Protein AF-A0A9D4FIJ1-F1 (afdb_monomer)

Nearest PDB structures (foldseek):
  3k2y-assembly1_A  TM=7.874E-01  e=9.148E-03  Lactiplantibacillus plantarum
  4xzg-assembly1_A  TM=8.426E-01  e=1.988E-02  Homo sapiens
  5k5f-assembly1_A  TM=7.397E-01  e=1.140E-01  Homo sapiens
  3pnm-assembly2_C  TM=4.634E-01  e=8.682E+00  Escherichia coli K-12

Organism: Dreissena polymorpha (NCBI:txid45954)

Sequence (85 aa):
MHRWGSSELKIGTLFFYCREPQNPVDKNVIAVYSNVEFHRKLSYVKKEDAIKLANVFRFVDGAFYLKAKDRLSKFGRKGPMQCGF

Structure (mmCIF, N/CA/C/O backbone):
data_AF-A0A9D4FIJ1-F1
#
_entry.id   AF-A0A9D4FIJ1-F1
#
loop_
_atom_site.group_PDB
_atom_site.id
_atom_site.type_symbol
_atom_site.label_atom_id
_atom_site.label_alt_id
_atom_site.label_comp_id
_atom_site.label_asym_id
_atom_site.label_entity_id
_atom_site.label_seq_id
_atom_site.pdbx_PDB_ins_code
_atom_site.Cartn_x
_atom_site.Cartn_y
_atom_site.Cartn_z
_atom_site.occupancy
_atom_site.B_iso_or_equiv
_atom_site.auth_seq_id
_atom_site.auth_comp_id
_atom_site.auth_asym_id
_atom_site.auth_atom_id
_atom_site.pdbx_PDB_model_num
ATOM 1 N N . MET A 1 1 ? 2.201 21.100 -14.722 1.00 33.12 1 MET A N 1
ATOM 2 C CA . MET A 1 1 ? 1.306 21.395 -13.579 1.00 33.12 1 MET A CA 1
ATOM 3 C C . MET A 1 1 ? 0.812 20.073 -13.000 1.00 33.12 1 MET A C 1
ATOM 5 O O . MET A 1 1 ? -0.094 19.475 -13.563 1.00 33.12 1 MET A O 1
ATOM 9 N N . HIS A 1 2 ? 1.443 19.558 -11.941 1.00 36.38 2 HIS A N 1
ATOM 10 C CA . HIS A 1 2 ? 0.969 18.336 -11.286 1.00 36.38 2 HIS A CA 1
ATOM 11 C C . HIS A 1 2 ? -0.270 18.680 -10.455 1.00 36.38 2 HIS A C 1
ATOM 13 O O . HIS A 1 2 ? -0.156 19.322 -9.412 1.00 36.38 2 HIS A O 1
ATOM 19 N N . ARG A 1 3 ? -1.456 18.281 -10.932 1.00 35.03 3 ARG A N 1
ATOM 20 C CA . ARG A 1 3 ? -2.668 18.234 -10.110 1.00 35.03 3 ARG A CA 1
ATOM 21 C C . ARG A 1 3 ? -2.454 17.159 -9.046 1.00 35.03 3 ARG A C 1
ATOM 23 O O . ARG A 1 3 ? -2.823 16.006 -9.238 1.00 35.03 3 ARG A O 1
ATOM 30 N N . TRP A 1 4 ? -1.853 17.540 -7.925 1.00 45.69 4 TRP A N 1
ATOM 31 C CA . TRP A 1 4 ? -2.077 16.851 -6.662 1.00 45.69 4 TRP A CA 1
ATOM 32 C C . TRP A 1 4 ? -3.536 17.125 -6.313 1.00 45.69 4 TRP A C 1
ATOM 34 O O . TRP A 1 4 ? -3.851 18.119 -5.669 1.00 45.69 4 TRP A O 1
ATOM 44 N N . GLY A 1 5 ? -4.450 16.336 -6.882 1.00 42.72 5 GLY A N 1
ATOM 45 C CA . GLY A 1 5 ? -5.853 16.420 -6.515 1.00 42.72 5 GLY A CA 1
ATOM 46 C C . GLY A 1 5 ? -5.933 16.267 -5.005 1.00 42.72 5 GLY A C 1
ATOM 47 O O . GLY A 1 5 ? -5.369 15.319 -4.459 1.00 42.72 5 GLY A O 1
ATOM 48 N N . SER A 1 6 ? -6.595 17.211 -4.346 1.00 48.78 6 SER A N 1
ATOM 49 C CA . SER A 1 6 ? -6.887 17.217 -2.915 1.00 48.78 6 SER A CA 1
ATOM 50 C C . SER A 1 6 ? -7.838 16.065 -2.563 1.00 48.78 6 SER A C 1
ATOM 52 O O . SER A 1 6 ? -8.962 16.275 -2.128 1.00 48.78 6 SER A O 1
ATOM 54 N N . SER A 1 7 ? -7.448 14.819 -2.829 1.00 56.88 7 SER A N 1
ATOM 55 C CA . SER A 1 7 ? -8.131 13.651 -2.289 1.00 56.88 7 SER A CA 1
ATOM 56 C C . SER A 1 7 ? -7.607 13.464 -0.878 1.00 56.88 7 SER A C 1
ATOM 58 O O . SER A 1 7 ? -6.649 12.730 -0.640 1.00 56.88 7 SER A O 1
ATOM 60 N N . GLU A 1 8 ? -8.199 14.208 0.050 1.00 68.81 8 GLU A N 1
ATOM 61 C CA . GLU A 1 8 ? -7.964 14.017 1.474 1.00 68.81 8 GLU A CA 1
ATOM 62 C C . GLU A 1 8 ? -8.309 12.568 1.840 1.00 68.81 8 GLU A C 1
ATOM 64 O O . GLU A 1 8 ? -9.438 12.104 1.655 1.00 68.81 8 GLU A O 1
ATOM 69 N N . LEU A 1 9 ? -7.315 11.825 2.331 1.00 74.94 9 LEU A N 1
ATOM 70 C CA . LEU A 1 9 ? -7.528 10.474 2.832 1.00 74.94 9 LEU A CA 1
ATOM 71 C C . LEU A 1 9 ? -8.238 10.572 4.182 1.00 74.94 9 LEU A C 1
ATOM 73 O O . LEU A 1 9 ? -7.710 11.147 5.135 1.00 74.94 9 LEU A O 1
ATOM 77 N N . LYS A 1 10 ? -9.439 10.002 4.273 1.00 79.25 10 LYS A N 1
ATOM 78 C CA . LYS A 1 10 ? -10.215 9.996 5.514 1.00 79.25 10 LYS A CA 1
ATOM 79 C C . LYS A 1 10 ? -9.638 8.985 6.508 1.00 79.25 10 LYS A C 1
ATOM 81 O O . LYS A 1 10 ? -9.438 7.815 6.183 1.00 79.25 10 LYS A O 1
ATOM 86 N N . ILE A 1 11 ? -9.404 9.433 7.741 1.00 82.38 11 ILE A N 1
ATOM 87 C CA . ILE A 1 11 ? -9.017 8.565 8.864 1.00 82.38 11 ILE A CA 1
ATOM 88 C C . ILE A 1 11 ? -10.112 7.516 9.095 1.00 82.38 11 ILE A C 1
ATOM 90 O O . ILE A 1 11 ? -11.298 7.804 8.939 1.00 82.38 11 ILE A O 1
ATOM 94 N N . GLY A 1 12 ? -9.712 6.292 9.440 1.00 79.62 12 GLY A N 1
ATOM 95 C CA . GLY A 1 12 ? -10.635 5.176 9.671 1.00 79.62 12 GLY A CA 1
ATOM 96 C C . GLY A 1 12 ? -11.216 4.555 8.398 1.00 79.62 12 GLY A C 1
ATOM 97 O O . GLY A 1 12 ? -11.926 3.560 8.487 1.00 79.62 12 GLY A O 1
ATOM 98 N N . THR A 1 13 ? -10.897 5.088 7.214 1.00 83.81 13 THR A N 1
ATOM 99 C CA . THR A 1 13 ? -11.238 4.439 5.940 1.00 83.81 13 THR A CA 1
ATOM 100 C C . THR A 1 13 ? -10.246 3.318 5.641 1.00 83.81 13 THR A C 1
ATOM 102 O O . THR A 1 13 ? -9.047 3.456 5.907 1.00 83.81 13 THR A O 1
ATOM 105 N N . LEU A 1 14 ? -10.761 2.210 5.103 1.00 85.25 14 LEU A N 1
ATOM 106 C CA . LEU A 1 14 ? -9.955 1.107 4.600 1.00 85.25 14 LEU A CA 1
ATOM 107 C C . LEU A 1 14 ? -9.372 1.488 3.237 1.00 85.25 14 LEU A C 1
ATOM 109 O O . LEU A 1 14 ? -10.108 1.821 2.308 1.00 85.25 14 LEU A O 1
ATOM 113 N N . PHE A 1 15 ? -8.056 1.417 3.126 1.00 89.00 15 PHE A N 1
ATOM 114 C CA . PHE A 1 15 ? -7.322 1.599 1.884 1.00 89.00 15 PHE A CA 1
ATOM 115 C C . PHE A 1 15 ? -6.570 0.328 1.540 1.00 89.00 15 PHE A C 1
ATOM 117 O O . PHE A 1 15 ? -6.320 -0.517 2.399 1.00 89.00 15 PHE A O 1
ATOM 124 N N . PHE A 1 16 ? -6.182 0.219 0.280 1.00 88.38 16 PHE A N 1
ATOM 125 C CA . PHE A 1 16 ? -5.434 -0.915 -0.230 1.00 88.38 16 PHE A CA 1
ATOM 126 C C . PHE A 1 16 ? -4.075 -0.440 -0.712 1.00 88.38 16 PHE A C 1
ATOM 128 O O . PHE A 1 16 ? -3.924 0.713 -1.113 1.00 88.38 16 PHE A O 1
ATOM 135 N N . TYR A 1 17 ? -3.073 -1.300 -0.659 1.00 88.31 17 TYR A N 1
ATOM 136 C CA . TYR A 1 17 ? -1.781 -1.031 -1.265 1.00 88.31 17 TYR A CA 1
ATOM 137 C C . TYR A 1 17 ? -1.336 -2.212 -2.108 1.00 88.31 17 TYR A C 1
ATOM 139 O O . TYR A 1 17 ? -1.670 -3.354 -1.803 1.00 88.31 17 TYR A O 1
ATOM 147 N N . CYS A 1 18 ? -0.600 -1.900 -3.168 1.00 87.88 18 CYS A N 1
ATOM 148 C CA . CYS A 1 18 ? -0.050 -2.865 -4.109 1.00 87.88 18 CYS A CA 1
ATOM 149 C C . CYS A 1 18 ? 1.313 -2.361 -4.591 1.00 87.88 18 CYS A C 1
ATOM 151 O O . CYS A 1 18 ? 1.530 -1.152 -4.766 1.00 87.88 18 CYS A O 1
ATOM 153 N N . ARG A 1 19 ? 2.258 -3.283 -4.770 1.00 86.50 19 ARG A N 1
ATOM 154 C CA . ARG A 1 19 ? 3.599 -2.969 -5.273 1.00 86.50 19 ARG A CA 1
ATOM 155 C C . ARG A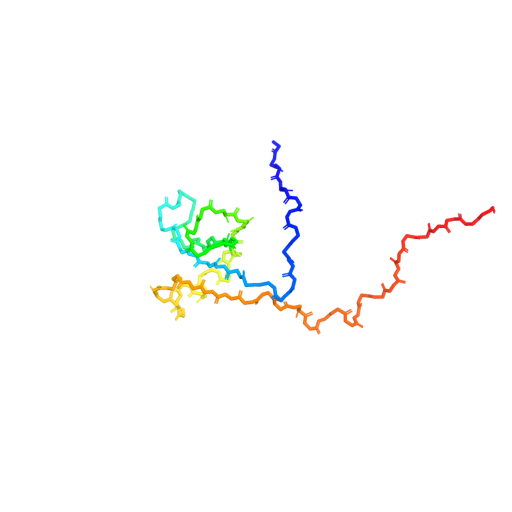 1 19 ? 3.576 -2.870 -6.796 1.00 86.50 19 ARG A C 1
ATOM 157 O O . ARG A 1 19 ? 3.048 -3.748 -7.464 1.00 86.50 19 ARG A O 1
ATOM 164 N N . GLU A 1 20 ? 4.240 -1.861 -7.356 1.00 87.06 20 GLU A N 1
ATOM 165 C CA . GLU A 1 20 ? 4.352 -1.711 -8.815 1.00 87.06 20 GLU A CA 1
ATOM 166 C C . GLU A 1 20 ? 5.808 -1.873 -9.279 1.00 87.06 20 GLU A C 1
ATOM 168 O O . GLU A 1 20 ? 6.496 -0.883 -9.530 1.00 87.06 20 GLU A O 1
ATOM 173 N N . PRO A 1 21 ? 6.317 -3.111 -9.430 1.00 83.94 21 PRO A N 1
ATOM 174 C CA . PRO A 1 21 ? 7.706 -3.344 -9.834 1.00 83.94 21 PRO A CA 1
ATOM 175 C C . PRO A 1 21 ? 8.016 -2.866 -11.261 1.00 83.94 21 PRO A C 1
ATOM 177 O O . PRO A 1 21 ? 9.183 -2.699 -11.609 1.00 83.94 21 PRO A O 1
ATOM 180 N N . GLN A 1 22 ? 6.983 -2.639 -12.077 1.00 85.12 22 GLN A N 1
ATOM 181 C CA . GLN A 1 22 ? 7.100 -2.101 -13.434 1.00 85.12 22 GLN A CA 1
ATOM 182 C C . GLN A 1 22 ? 7.195 -0.568 -13.479 1.00 85.12 22 GLN A C 1
ATOM 184 O O . GLN A 1 22 ? 7.278 0.009 -14.561 1.00 85.12 22 GLN A O 1
ATOM 189 N N . ASN A 1 23 ? 7.171 0.117 -12.331 1.00 83.19 23 ASN A N 1
ATOM 190 C CA . ASN A 1 23 ? 7.294 1.567 -12.314 1.00 83.19 23 ASN A CA 1
ATOM 191 C C . ASN A 1 23 ? 8.672 2.001 -12.866 1.00 83.19 23 ASN A C 1
ATOM 193 O O . ASN A 1 23 ? 9.700 1.496 -12.407 1.00 83.19 23 ASN A O 1
ATOM 197 N N . PRO A 1 24 ? 8.718 2.947 -13.824 1.00 83.81 24 PRO A N 1
ATOM 198 C CA . PRO A 1 24 ? 9.957 3.319 -14.506 1.00 83.81 24 PRO A CA 1
ATOM 199 C C . PRO A 1 24 ? 10.947 4.089 -13.619 1.00 83.81 24 PRO A C 1
ATOM 201 O O . PRO A 1 24 ? 12.121 4.183 -13.967 1.00 83.81 24 PRO A O 1
ATOM 204 N N . VAL A 1 25 ? 10.494 4.652 -12.492 1.00 85.31 25 VAL A N 1
ATOM 205 C CA . VAL A 1 25 ? 11.316 5.491 -11.603 1.00 85.31 25 VAL A CA 1
ATOM 206 C C . VAL A 1 25 ? 11.921 4.681 -10.456 1.00 85.31 25 VAL A C 1
ATOM 208 O O . VAL A 1 25 ? 13.085 4.875 -10.108 1.00 85.31 25 VAL A O 1
ATOM 211 N N . ASP A 1 26 ? 11.146 3.785 -9.842 1.00 82.38 26 ASP A N 1
ATOM 212 C CA . ASP A 1 26 ? 11.600 2.981 -8.705 1.00 82.38 26 ASP A CA 1
ATOM 213 C C . ASP A 1 26 ? 10.841 1.644 -8.639 1.00 82.38 26 ASP A C 1
ATOM 215 O O . ASP A 1 26 ? 9.620 1.606 -8.520 1.00 82.38 26 ASP A O 1
ATOM 219 N N . LYS A 1 27 ? 11.575 0.526 -8.679 1.00 82.62 27 LYS A N 1
ATOM 220 C CA . LYS A 1 27 ? 11.015 -0.843 -8.664 1.00 82.62 27 LYS A CA 1
ATOM 221 C C . LYS A 1 27 ? 10.420 -1.246 -7.305 1.00 82.62 27 LYS A C 1
ATOM 223 O O . LYS A 1 27 ? 9.839 -2.326 -7.163 1.00 82.62 27 LYS A O 1
ATOM 228 N N . ASN A 1 28 ? 10.599 -0.412 -6.284 1.00 81.44 28 ASN A N 1
ATOM 229 C CA . ASN A 1 28 ? 10.112 -0.637 -4.928 1.00 81.44 28 ASN A CA 1
ATOM 230 C C . ASN A 1 28 ? 8.930 0.266 -4.568 1.00 81.44 28 ASN A C 1
ATOM 232 O O . ASN A 1 28 ? 8.561 0.318 -3.395 1.00 81.44 28 ASN A O 1
ATOM 236 N N . VAL A 1 29 ? 8.330 0.981 -5.529 1.00 87.44 29 VAL A N 1
ATOM 237 C CA . VAL A 1 29 ? 7.151 1.796 -5.221 1.00 87.44 29 VAL A CA 1
ATOM 238 C C . VAL A 1 29 ? 5.989 0.932 -4.748 1.00 87.44 29 VAL A C 1
ATOM 240 O O . VAL A 1 29 ? 5.719 -0.156 -5.263 1.00 87.44 29 VAL A O 1
ATOM 243 N N . ILE A 1 30 ? 5.272 1.476 -3.772 1.00 88.06 30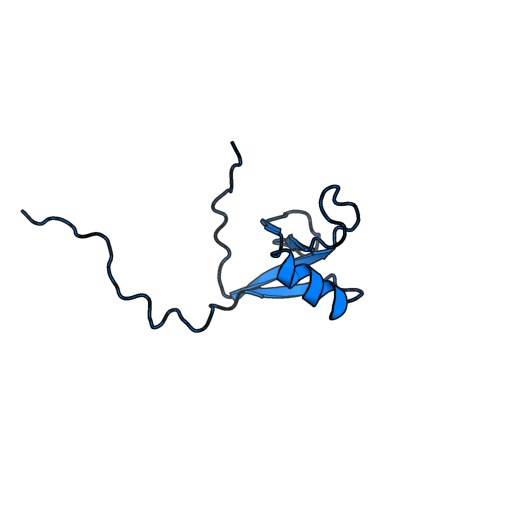 ILE A N 1
ATOM 244 C CA . ILE A 1 30 ? 4.020 0.928 -3.276 1.00 88.06 30 ILE A CA 1
ATOM 245 C C . ILE A 1 30 ? 2.956 1.989 -3.531 1.00 88.06 30 ILE A C 1
ATOM 247 O O . ILE A 1 30 ? 3.049 3.108 -3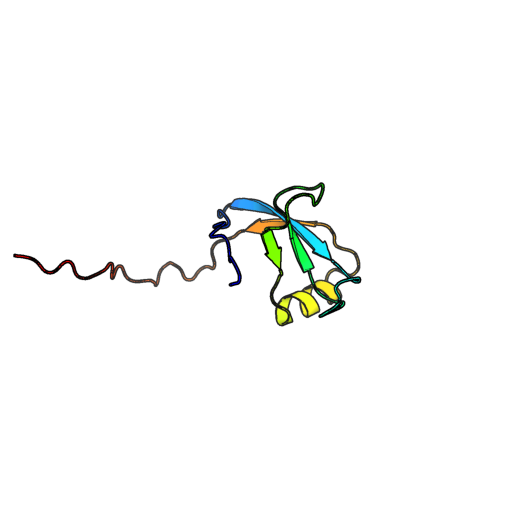.017 1.00 88.06 30 ILE A O 1
ATOM 251 N N . ALA A 1 31 ? 1.981 1.651 -4.365 1.00 89.00 31 ALA A N 1
ATOM 252 C CA . ALA A 1 31 ? 0.841 2.498 -4.670 1.00 89.00 31 ALA A CA 1
ATOM 253 C C . ALA A 1 31 ? -0.294 2.222 -3.678 1.00 89.00 31 ALA A C 1
ATOM 255 O O . ALA A 1 31 ? -0.483 1.091 -3.234 1.00 89.00 31 ALA A O 1
ATOM 256 N N . VAL A 1 32 ? -1.045 3.266 -3.335 1.00 88.25 32 VAL A N 1
ATOM 257 C CA . VAL A 1 32 ? -2.215 3.217 -2.454 1.00 88.25 32 VAL A CA 1
ATOM 258 C C . VAL A 1 32 ? -3.474 3.406 -3.290 1.00 88.25 32 VAL A C 1
ATOM 260 O O . VAL A 1 32 ? -3.536 4.304 -4.132 1.00 88.25 32 VAL A O 1
ATOM 263 N N . TYR A 1 33 ? -4.491 2.598 -3.022 1.00 89.19 33 TYR A N 1
ATOM 264 C CA . TYR A 1 33 ? -5.736 2.498 -3.769 1.00 89.19 33 TYR A CA 1
ATOM 265 C C . TYR A 1 33 ? -6.955 2.637 -2.857 1.00 89.19 33 TYR A C 1
ATOM 267 O O . TYR A 1 33 ? -6.912 2.296 -1.672 1.00 89.19 33 TYR A O 1
ATOM 275 N N . SER A 1 34 ? -8.065 3.127 -3.416 1.00 87.88 34 SER A N 1
ATOM 276 C CA . SER A 1 34 ? -9.335 3.240 -2.683 1.00 87.88 34 SER A CA 1
ATOM 277 C C . SER A 1 34 ? -10.166 1.956 -2.674 1.00 87.88 34 SER A C 1
ATOM 279 O O . SER A 1 34 ? -11.173 1.903 -1.977 1.00 87.88 34 SER A O 1
ATOM 281 N N . ASN A 1 35 ? -9.818 0.963 -3.492 1.00 85.50 35 ASN A N 1
ATOM 282 C CA . ASN A 1 35 ? -10.573 -0.277 -3.652 1.00 85.50 35 ASN A CA 1
ATOM 283 C C . ASN A 1 35 ? -9.645 -1.484 -3.836 1.00 85.50 35 ASN A C 1
ATOM 285 O O . ASN A 1 35 ? -8.497 -1.338 -4.253 1.00 85.50 35 ASN A O 1
ATOM 289 N N . VAL A 1 36 ? -10.181 -2.672 -3.541 1.00 83.62 36 VAL A N 1
ATOM 290 C CA . VAL A 1 36 ? -9.464 -3.955 -3.634 1.00 83.62 36 VAL A CA 1
ATOM 291 C C . VAL A 1 36 ? -9.113 -4.340 -5.072 1.00 83.62 36 VAL A C 1
ATOM 293 O O . VAL A 1 36 ? -8.140 -5.037 -5.303 1.00 83.62 36 VAL A O 1
ATOM 296 N N . GLU A 1 37 ? -9.878 -3.849 -6.047 1.00 85.12 37 GLU A N 1
ATOM 297 C CA . GLU A 1 37 ? -9.639 -4.101 -7.473 1.00 85.12 37 GLU A CA 1
ATOM 298 C C . GLU A 1 37 ? -8.510 -3.230 -8.052 1.00 85.12 37 GLU A C 1
ATOM 300 O O . GLU A 1 37 ? -8.212 -3.310 -9.238 1.00 85.12 37 GLU A O 1
ATOM 305 N N . PHE A 1 38 ? -7.908 -2.351 -7.242 1.00 83.12 38 PHE A N 1
ATOM 306 C CA . PHE A 1 38 ? -6.806 -1.467 -7.639 1.00 83.12 38 PHE A CA 1
ATOM 307 C C . PHE A 1 38 ? -7.111 -0.538 -8.833 1.00 83.12 38 PHE A C 1
ATOM 309 O O . PHE A 1 38 ? -6.211 -0.042 -9.505 1.00 83.12 38 PHE A O 1
ATOM 316 N N . HIS A 1 39 ? -8.385 -0.222 -9.079 1.00 83.94 39 HIS A N 1
ATOM 317 C CA . HIS A 1 39 ? -8.785 0.649 -10.191 1.00 83.94 39 HIS A CA 1
ATOM 318 C C . HIS A 1 39 ? -8.487 2.130 -9.937 1.00 83.94 39 HIS A C 1
ATOM 320 O O . HIS A 1 39 ? -8.219 2.889 -10.871 1.00 83.94 39 HIS A O 1
ATOM 326 N N . ARG A 1 40 ? -8.540 2.573 -8.674 1.00 85.19 40 ARG A N 1
ATOM 327 C CA . ARG A 1 40 ? -8.384 3.991 -8.326 1.00 85.19 40 ARG A CA 1
ATOM 328 C C . ARG A 1 40 ? -7.177 4.221 -7.428 1.00 85.19 40 ARG A C 1
ATOM 330 O O . ARG A 1 40 ? -7.267 4.116 -6.204 1.00 85.19 40 ARG A O 1
ATOM 337 N N . LYS A 1 41 ? -6.059 4.584 -8.060 1.00 88.94 41 LYS A N 1
ATOM 338 C CA . LYS A 1 41 ? -4.816 4.995 -7.395 1.00 88.94 41 LYS A CA 1
ATOM 339 C C . LYS A 1 41 ? -4.985 6.371 -6.752 1.00 88.94 41 LYS A C 1
ATOM 341 O O . LYS A 1 41 ? -5.425 7.318 -7.402 1.00 88.94 41 LYS A O 1
ATOM 346 N N . LEU A 1 42 ? -4.633 6.473 -5.478 1.00 86.81 42 LEU A N 1
ATOM 347 C CA . LEU A 1 42 ? -4.733 7.695 -4.682 1.00 86.81 42 LEU A CA 1
ATOM 348 C C . LEU A 1 42 ? -3.370 8.357 -4.496 1.00 86.81 42 LEU A C 1
ATOM 350 O O . LEU A 1 42 ? -3.242 9.569 -4.652 1.00 86.81 42 LEU A O 1
ATOM 354 N N . SER A 1 43 ? -2.352 7.572 -4.143 1.00 86.88 43 SER A N 1
ATOM 355 C CA . SER A 1 43 ? -1.016 8.085 -3.842 1.00 86.88 43 SER A CA 1
ATOM 356 C C . SER A 1 43 ? 0.043 6.983 -3.904 1.00 86.88 43 SER A C 1
ATOM 358 O O . SER A 1 43 ? -0.260 5.826 -4.194 1.00 86.88 43 SER A O 1
ATOM 360 N N . TYR A 1 44 ? 1.291 7.353 -3.626 1.00 88.25 44 TYR A N 1
ATOM 361 C CA . TYR A 1 44 ? 2.382 6.420 -3.375 1.00 88.25 44 TYR A CA 1
ATOM 362 C C . TYR A 1 44 ? 2.859 6.554 -1.934 1.00 88.25 44 TYR A C 1
ATOM 364 O O . TYR A 1 44 ? 2.862 7.648 -1.359 1.00 88.25 44 TYR A O 1
ATOM 372 N N . VAL A 1 45 ? 3.314 5.442 -1.368 1.00 86.31 45 VAL A N 1
ATOM 373 C CA . VAL A 1 45 ? 4.055 5.446 -0.108 1.00 86.31 45 VAL A CA 1
ATOM 374 C C . VAL A 1 45 ? 5.399 6.145 -0.325 1.00 86.31 45 VAL A C 1
ATOM 376 O O . VAL A 1 45 ? 6.012 6.045 -1.390 1.00 86.31 45 VAL A O 1
ATOM 379 N N . LYS A 1 46 ? 5.876 6.864 0.695 1.00 85.94 46 LYS A N 1
ATOM 380 C CA . LYS A 1 46 ? 7.207 7.476 0.664 1.00 85.94 46 LYS A CA 1
ATOM 381 C C . LYS A 1 46 ? 8.277 6.410 0.455 1.00 85.94 46 LYS A C 1
ATOM 383 O O . LYS A 1 46 ? 8.229 5.357 1.078 1.00 85.94 46 LYS A O 1
ATOM 388 N N . LYS A 1 47 ? 9.284 6.723 -0.359 1.00 83.56 47 LYS A N 1
ATOM 389 C CA . LYS A 1 47 ? 10.350 5.790 -0.750 1.00 83.56 47 LYS A CA 1
ATOM 390 C C . LYS A 1 47 ? 11.032 5.090 0.434 1.00 83.56 47 LYS A C 1
ATOM 392 O O . LYS A 1 47 ? 11.207 3.878 0.411 1.00 83.56 47 LYS A O 1
ATOM 397 N N . GLU A 1 48 ? 11.376 5.840 1.480 1.00 85.06 48 GLU A N 1
ATOM 398 C CA . GLU A 1 48 ? 12.028 5.303 2.686 1.00 85.06 48 GLU A CA 1
ATOM 399 C C . GLU A 1 48 ? 11.176 4.249 3.404 1.00 85.06 48 GLU A C 1
ATOM 401 O O . GLU A 1 48 ? 11.692 3.232 3.867 1.00 85.06 48 GLU A O 1
ATOM 406 N N . ASP A 1 49 ? 9.866 4.482 3.476 1.00 83.00 49 ASP A N 1
ATOM 407 C CA . ASP A 1 49 ? 8.918 3.562 4.100 1.00 83.00 49 ASP A CA 1
ATOM 408 C C . ASP A 1 49 ? 8.583 2.403 3.157 1.00 83.00 49 ASP A C 1
ATOM 410 O O . ASP A 1 49 ? 8.454 1.267 3.605 1.00 83.00 49 ASP A O 1
ATOM 414 N N . ALA A 1 50 ? 8.526 2.656 1.847 1.00 82.56 50 ALA A N 1
ATOM 415 C CA . ALA A 1 50 ? 8.278 1.64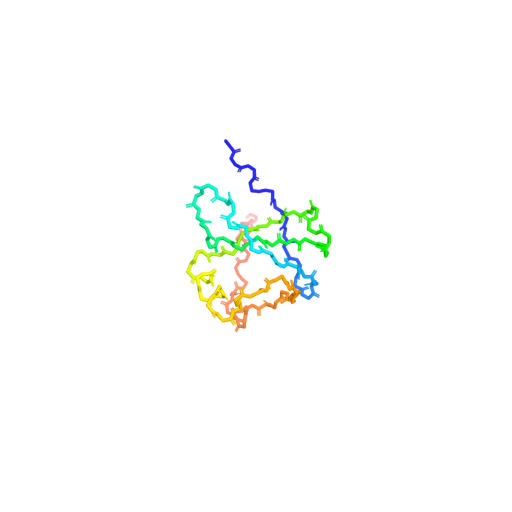2 0.830 1.00 82.56 50 ALA A CA 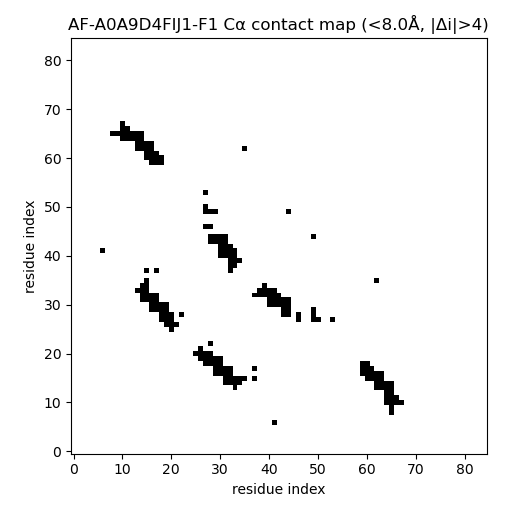1
ATOM 416 C C . ALA A 1 50 ? 9.375 0.567 0.807 1.00 82.56 50 ALA A C 1
ATOM 418 O O . ALA A 1 50 ? 9.060 -0.613 0.715 1.00 82.56 50 ALA A O 1
ATOM 419 N N . ILE A 1 51 ? 10.649 0.939 0.982 1.00 81.44 51 ILE A N 1
ATOM 420 C CA . ILE A 1 51 ? 11.763 -0.023 1.090 1.00 81.44 51 ILE A CA 1
ATOM 421 C C . ILE A 1 51 ? 11.624 -0.892 2.348 1.00 81.44 51 ILE A C 1
ATOM 423 O O . ILE A 1 51 ? 11.805 -2.109 2.288 1.00 81.44 51 ILE A O 1
ATOM 427 N N . LYS A 1 52 ? 11.273 -0.286 3.490 1.00 79.88 52 LYS A N 1
ATOM 428 C CA . LYS A 1 52 ? 11.052 -1.024 4.745 1.00 79.88 52 LYS A CA 1
ATOM 429 C C . LYS A 1 52 ? 9.878 -1.990 4.606 1.00 79.88 52 LYS A C 1
ATOM 431 O O . LYS A 1 52 ? 10.010 -3.160 4.958 1.00 79.88 52 LYS A O 1
ATOM 436 N N . LEU A 1 53 ? 8.764 -1.521 4.047 1.00 76.25 53 LEU A N 1
ATOM 437 C CA . LEU A 1 53 ? 7.585 -2.343 3.794 1.00 76.25 53 LEU A CA 1
ATOM 438 C C . LEU A 1 53 ? 7.895 -3.460 2.799 1.00 76.25 53 LEU A C 1
ATOM 440 O O . LEU A 1 53 ? 7.567 -4.600 3.083 1.00 76.25 53 LEU A O 1
ATOM 444 N N . ALA A 1 54 ? 8.611 -3.192 1.708 1.00 73.12 54 ALA A N 1
ATOM 445 C CA . ALA A 1 54 ? 8.990 -4.213 0.730 1.00 73.12 54 ALA A CA 1
ATOM 446 C C . ALA A 1 54 ? 9.823 -5.361 1.337 1.00 73.12 54 ALA A C 1
ATOM 448 O O . ALA A 1 54 ? 9.753 -6.490 0.849 1.00 73.12 54 ALA A O 1
ATOM 449 N N . ASN A 1 55 ? 10.586 -5.088 2.402 1.00 72.50 55 ASN A N 1
ATOM 450 C CA . ASN A 1 55 ? 11.361 -6.097 3.125 1.00 72.50 55 ASN A CA 1
ATOM 451 C C . ASN A 1 55 ? 10.523 -6.886 4.142 1.00 72.50 55 ASN A C 1
ATOM 453 O O . ASN A 1 55 ? 10.694 -8.097 4.256 1.00 72.50 55 ASN A O 1
ATOM 457 N N . VAL A 1 56 ? 9.621 -6.217 4.868 1.00 69.88 56 VAL A N 1
ATOM 458 C CA . VAL A 1 56 ? 8.721 -6.857 5.850 1.00 69.88 56 VAL A CA 1
ATOM 459 C C . VAL A 1 56 ? 7.644 -7.685 5.147 1.00 69.88 56 VAL A C 1
ATOM 461 O O . VAL A 1 56 ? 7.236 -8.746 5.610 1.00 69.88 56 VAL A O 1
ATOM 464 N N . PHE A 1 57 ? 7.217 -7.210 3.989 1.00 64.31 57 PHE A N 1
ATOM 465 C CA . PHE A 1 57 ? 6.056 -7.675 3.269 1.00 64.31 57 PHE A CA 1
ATOM 466 C C . PHE A 1 57 ? 6.468 -8.057 1.848 1.00 64.31 57 PHE A C 1
ATOM 468 O O . PHE A 1 57 ? 6.128 -7.395 0.869 1.00 64.31 57 PHE A O 1
ATOM 475 N N . ARG A 1 58 ? 7.226 -9.157 1.737 1.00 59.81 58 ARG A N 1
ATOM 476 C CA . ARG A 1 58 ? 7.746 -9.691 0.462 1.00 59.81 58 ARG A CA 1
ATOM 477 C C . ARG A 1 58 ? 6.668 -9.984 -0.599 1.00 59.81 58 ARG A C 1
ATOM 479 O O . ARG A 1 58 ? 7.022 -10.123 -1.763 1.00 59.81 58 ARG A O 1
ATOM 486 N N . PHE A 1 59 ? 5.390 -10.042 -0.212 1.00 57.22 59 PHE A N 1
ATOM 487 C CA . PHE A 1 59 ? 4.264 -10.450 -1.062 1.00 57.22 59 PHE A CA 1
ATOM 488 C C . PHE A 1 59 ? 3.037 -9.530 -1.006 1.00 57.22 59 PHE A C 1
ATOM 490 O O . PHE A 1 59 ? 1.981 -9.924 -1.488 1.00 57.22 59 PHE A O 1
ATOM 497 N N . VAL A 1 60 ? 3.102 -8.368 -0.351 1.00 56.78 60 VAL A N 1
ATOM 498 C CA . VAL A 1 60 ? 1.845 -7.794 0.148 1.00 56.78 60 VAL A CA 1
ATOM 499 C C . VAL A 1 60 ? 1.216 -6.803 -0.808 1.00 56.78 60 VAL A C 1
ATOM 501 O O . VAL A 1 60 ? 1.554 -5.619 -0.843 1.00 56.78 60 VAL A O 1
ATOM 504 N N . ASP A 1 61 ? 0.225 -7.339 -1.501 1.00 72.31 61 ASP A N 1
ATOM 505 C CA . ASP A 1 61 ? -1.040 -6.662 -1.714 1.00 72.31 61 ASP A CA 1
ATOM 506 C C . ASP A 1 61 ? -1.859 -6.790 -0.428 1.00 72.31 61 ASP A C 1
ATOM 508 O O . ASP A 1 61 ? -1.986 -7.875 0.147 1.00 72.31 61 ASP A O 1
ATOM 512 N N . GLY A 1 62 ? -2.369 -5.678 0.087 1.00 80.00 62 GLY A N 1
ATOM 513 C CA . GLY A 1 62 ? -3.008 -5.702 1.395 1.00 80.00 62 GLY A CA 1
ATOM 514 C C . GLY A 1 62 ? -3.890 -4.506 1.660 1.00 80.00 62 GLY A C 1
ATOM 515 O O . GLY A 1 62 ? -3.895 -3.527 0.915 1.00 80.00 62 GLY A O 1
ATOM 516 N N . ALA A 1 63 ? -4.641 -4.593 2.751 1.00 85.94 63 ALA A N 1
ATOM 517 C CA . ALA A 1 63 ? -5.510 -3.527 3.209 1.00 85.94 63 ALA A CA 1
ATOM 518 C C . ALA A 1 63 ? -4.987 -2.931 4.521 1.00 85.94 63 ALA A C 1
ATOM 520 O O . ALA A 1 63 ? -4.382 -3.623 5.342 1.00 85.94 63 ALA A O 1
ATOM 521 N N . PHE A 1 64 ? -5.208 -1.638 4.722 1.00 83.69 64 PHE A N 1
ATOM 522 C CA . PHE A 1 64 ? -4.811 -0.920 5.927 1.00 83.69 64 PHE A CA 1
ATOM 523 C C . PHE A 1 64 ? -5.804 0.188 6.253 1.00 83.69 64 PHE A C 1
ATOM 525 O O . PHE A 1 64 ? -6.434 0.769 5.371 1.00 83.69 64 PHE A O 1
ATOM 532 N N . TYR A 1 65 ? -5.901 0.516 7.536 1.00 84.00 65 TYR A N 1
ATOM 533 C CA . TYR A 1 65 ? -6.650 1.678 7.990 1.00 84.00 65 TYR A CA 1
ATOM 534 C C . TYR A 1 65 ? -5.712 2.860 8.173 1.00 84.00 65 TYR A C 1
ATOM 536 O O . TYR A 1 65 ? -4.631 2.741 8.758 1.00 84.00 65 TYR A O 1
ATOM 544 N N . LEU A 1 66 ? -6.148 4.030 7.715 1.00 81.06 66 LEU A N 1
ATOM 545 C CA . LEU A 1 66 ? -5.432 5.263 8.001 1.00 81.06 66 LEU A CA 1
ATOM 546 C C . LEU A 1 66 ? -5.689 5.655 9.462 1.00 81.06 66 LEU A C 1
ATOM 548 O O . LEU A 1 66 ? -6.817 5.997 9.824 1.00 81.06 66 LEU A O 1
ATOM 552 N N . LYS A 1 67 ? -4.655 5.612 10.307 1.00 77.38 67 LYS A N 1
ATOM 553 C CA . LYS A 1 67 ? -4.717 6.119 11.685 1.00 77.38 67 LYS A CA 1
ATOM 554 C C . LYS A 1 67 ? -4.180 7.549 11.731 1.00 77.38 67 LYS A C 1
ATOM 556 O O . LYS A 1 67 ? -3.178 7.864 11.088 1.00 77.38 67 LYS A O 1
ATOM 561 N N . ALA A 1 68 ? -4.809 8.408 12.532 1.00 71.81 68 ALA A N 1
ATOM 562 C CA . ALA A 1 68 ? -4.208 9.682 12.901 1.00 71.81 68 ALA A CA 1
ATOM 563 C C . ALA A 1 68 ? -2.848 9.435 13.573 1.00 71.81 68 ALA A C 1
ATOM 565 O O . ALA A 1 68 ? -2.726 8.590 14.461 1.00 71.81 68 ALA A O 1
ATOM 566 N N . LYS A 1 69 ? -1.820 10.187 13.177 1.00 71.25 69 LYS A N 1
ATOM 567 C CA . LYS A 1 69 ? -0.562 10.209 13.927 1.00 71.25 69 LYS A CA 1
ATOM 568 C C . LYS A 1 69 ? -0.866 10.808 15.305 1.00 71.25 69 LYS A C 1
ATOM 570 O O . LYS A 1 69 ? -1.419 11.905 15.358 1.00 71.25 69 LYS A O 1
ATOM 575 N N . ASP A 1 70 ? -0.486 10.127 16.388 1.00 56.19 70 ASP A N 1
ATOM 576 C CA . ASP A 1 70 ? -0.740 10.485 17.804 1.00 56.19 70 ASP A CA 1
ATOM 577 C C . ASP A 1 70 ? -0.058 11.806 18.278 1.00 56.19 70 ASP A C 1
ATOM 579 O O . ASP A 1 70 ? 0.374 11.954 19.416 1.00 56.19 70 ASP A O 1
ATOM 583 N N . ARG A 1 71 ? 0.063 12.819 17.408 1.00 50.84 71 ARG A N 1
ATOM 584 C CA . ARG A 1 71 ? 0.600 14.160 17.697 1.00 50.84 71 ARG A CA 1
ATOM 585 C C . ARG A 1 71 ? -0.326 15.307 17.265 1.00 50.84 71 ARG A C 1
ATOM 587 O O . ARG 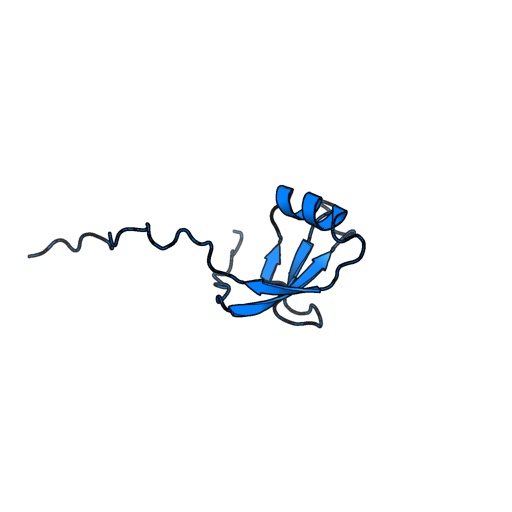A 1 71 ? 0.133 16.437 17.130 1.00 50.84 71 ARG A O 1
ATOM 594 N N . LEU A 1 72 ? -1.625 15.064 17.079 1.00 50.19 72 LEU A N 1
ATOM 595 C CA . LEU A 1 72 ? -2.596 16.149 16.852 1.00 50.19 72 LEU A CA 1
ATOM 596 C C . LEU A 1 72 ? -3.057 16.854 18.142 1.00 50.19 72 LEU A C 1
ATOM 598 O O . LEU A 1 72 ? -3.670 17.909 18.059 1.00 50.19 72 LEU A O 1
ATOM 602 N N . SER A 1 73 ? -2.668 16.379 19.329 1.00 45.41 73 SER A N 1
ATOM 603 C CA . SER A 1 73 ? -2.878 17.090 20.603 1.00 45.41 73 SER A CA 1
ATOM 604 C C . SER A 1 73 ? -1.951 18.304 20.815 1.00 45.41 73 SER A C 1
ATOM 606 O O . SER A 1 73 ? -2.032 18.956 21.852 1.00 45.41 73 SER A O 1
ATOM 608 N N . LYS A 1 74 ? -1.079 18.645 19.848 1.00 44.31 74 LYS A N 1
ATOM 609 C CA . LYS A 1 74 ? -0.169 19.810 19.918 1.00 44.31 74 LYS A CA 1
ATOM 610 C C . LYS A 1 74 ? -0.201 20.748 18.706 1.00 44.31 74 LYS A C 1
ATOM 612 O O . LYS A 1 74 ? 0.638 21.641 18.625 1.00 44.31 74 LYS A O 1
ATOM 617 N N . PHE A 1 75 ? -1.163 20.618 17.793 1.00 44.53 75 PHE A N 1
ATOM 618 C CA . PHE A 1 75 ? -1.457 21.728 16.883 1.00 44.53 75 PHE A CA 1
ATO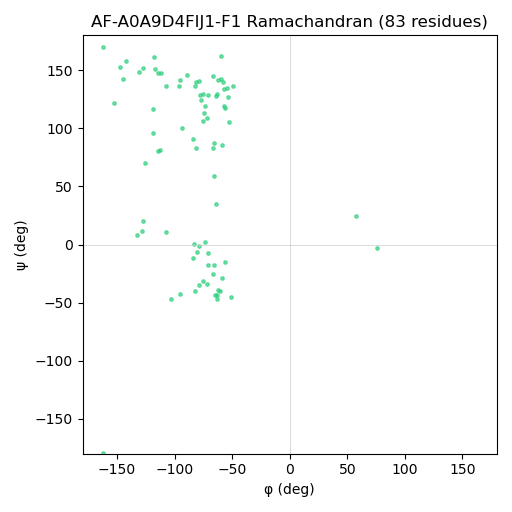M 619 C C . PHE A 1 75 ? -2.410 22.675 17.602 1.00 44.53 75 PHE A C 1
ATOM 621 O O . PHE A 1 75 ? -3.626 22.494 17.605 1.00 44.53 75 PHE A O 1
ATOM 628 N N . GLY A 1 76 ? -1.819 23.652 18.294 1.00 40.94 76 GLY A N 1
ATOM 629 C CA . GLY A 1 76 ? -2.552 24.758 18.885 1.00 40.94 76 GLY A CA 1
ATOM 630 C C . GLY A 1 76 ? -3.479 25.375 17.844 1.00 40.94 76 GLY A C 1
ATOM 631 O O . GLY A 1 76 ? -3.090 25.586 16.694 1.00 40.94 76 GLY A O 1
ATOM 632 N N . ARG A 1 77 ? -4.712 25.658 18.261 1.00 45.75 77 ARG A N 1
ATOM 633 C CA . ARG A 1 77 ? -5.656 26.493 17.522 1.00 45.75 77 ARG A CA 1
ATOM 634 C C . ARG A 1 77 ? -5.035 27.880 17.324 1.00 45.75 77 ARG A C 1
ATOM 636 O O . ARG A 1 77 ? -5.273 28.790 18.107 1.00 45.75 77 ARG A O 1
ATOM 643 N N . LYS A 1 78 ? -4.231 28.053 16.283 1.00 45.66 78 LYS A N 1
ATOM 644 C CA . LYS A 1 78 ? -4.084 29.338 15.606 1.00 45.66 78 LYS A CA 1
ATOM 645 C C . LYS A 1 78 ? -4.673 29.152 14.220 1.00 45.66 78 LYS A C 1
ATOM 647 O O . LYS A 1 78 ? -3.971 28.873 13.256 1.00 45.66 78 LYS A O 1
ATOM 652 N N . GLY A 1 79 ? -6.002 29.246 14.170 1.00 46.88 79 GLY A N 1
ATOM 653 C CA . GLY A 1 79 ? -6.664 29.688 12.951 1.00 46.88 79 GLY A CA 1
ATOM 654 C C . GLY A 1 79 ? -6.171 31.098 12.591 1.00 46.88 79 GLY A C 1
ATOM 655 O O . GLY A 1 79 ? -5.568 31.766 13.440 1.00 46.88 79 GLY A O 1
ATOM 656 N N . PRO A 1 80 ? -6.367 31.538 11.342 1.00 43.44 80 PRO A N 1
ATOM 657 C CA . PRO A 1 80 ? -5.911 32.847 10.894 1.00 43.44 80 PRO A CA 1
ATOM 658 C C . PRO A 1 80 ? -6.462 33.943 11.816 1.00 43.44 80 PRO A C 1
ATOM 660 O O . PRO A 1 80 ? -7.639 33.913 12.173 1.00 43.44 80 PRO A O 1
ATOM 663 N N . MET A 1 81 ? -5.603 34.893 12.210 1.00 44.66 81 MET A N 1
ATOM 664 C CA . MET A 1 81 ? -6.032 36.161 12.805 1.00 44.66 81 MET A CA 1
ATOM 665 C C . MET A 1 81 ? -7.060 36.786 11.859 1.00 44.66 81 MET A C 1
ATOM 667 O O . MET A 1 81 ? -6.704 37.288 10.796 1.00 44.66 81 MET A O 1
ATOM 671 N N . GLN A 1 82 ? -8.335 36.733 12.232 1.00 41.38 82 GLN A N 1
ATOM 672 C CA . GLN A 1 82 ? -9.302 37.689 11.724 1.00 41.38 82 GLN A CA 1
ATOM 673 C C . GLN A 1 82 ? -8.968 39.014 12.411 1.00 41.38 82 GLN A C 1
ATOM 675 O O . GLN A 1 82 ? -9.121 39.137 13.626 1.00 41.38 82 GLN A O 1
ATOM 680 N N . CYS A 1 83 ? -8.430 39.968 11.648 1.00 40.19 83 CYS A N 1
ATOM 681 C CA . CYS A 1 83 ? -8.367 41.361 12.067 1.00 40.19 83 CYS A CA 1
ATOM 682 C C . CYS A 1 83 ? -9.799 41.815 12.379 1.00 40.19 83 CYS A C 1
ATOM 684 O O . CYS A 1 83 ? -10.668 41.755 11.510 1.00 40.19 83 CYS A O 1
ATOM 686 N N . GLY A 1 84 ? -10.043 42.186 13.634 1.00 42.00 84 GLY A N 1
ATOM 687 C CA . GLY A 1 84 ? -11.279 42.828 14.058 1.00 42.00 84 GLY A CA 1
ATOM 688 C C . GLY A 1 84 ? -11.239 44.322 13.748 1.00 42.00 84 GLY A C 1
ATOM 689 O O . GLY A 1 84 ? -10.184 44.924 13.919 1.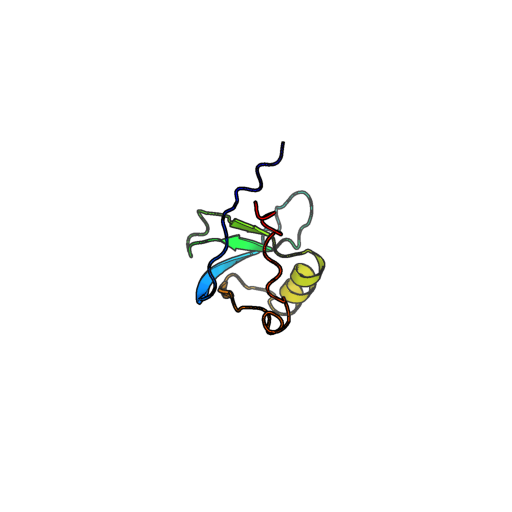00 42.00 84 GLY A O 1
ATOM 690 N N . PHE A 1 85 ? -12.396 44.811 13.285 1.00 39.81 85 PHE A N 1
ATOM 691 C CA . PHE A 1 85 ? -12.952 46.174 13.282 1.00 39.81 85 PHE A CA 1
ATOM 692 C C . PHE A 1 85 ? -12.008 47.376 13.160 1.00 39.81 85 PHE A C 1
ATOM 694 O O . PHE A 1 85 ? -11.251 47.656 14.113 1.00 39.81 85 PHE A O 1
#

pLDDT: mean 71.32, std 17.93, range [33.12, 89.19]

Mean predicted aligned error: 12.13 Å

Foldseek 3Di:
DDCLPPPPDDAQQKKWKDQDCVDPPDNQWIWIGNDLVRPGTNGIDDPVVSVVCCVVPVPDGDMDGHHDDPPPVPPPPPDDPPDDD

Solvent-accessible surface area (backbone atoms only — not comparable to full-atom values): 5532 Å² total; per-residue (Å²): 133,86,80,76,70,87,73,76,80,59,68,74,41,72,31,23,38,40,69,39,63,82,43,92,88,44,59,57,41,29,38,30,17,69,40,92,85,60,82,45,75,76,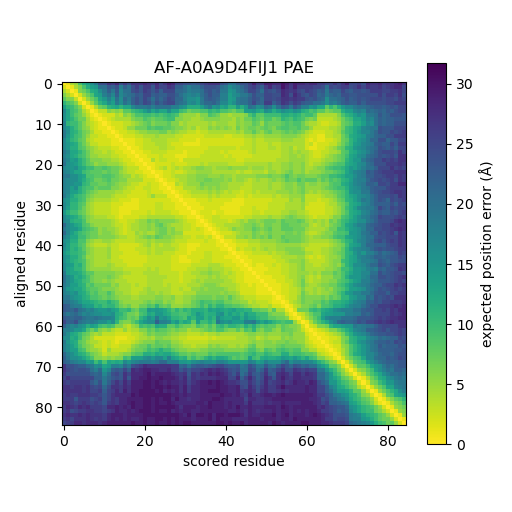50,65,54,58,68,77,58,20,51,54,46,51,68,79,39,80,77,56,65,47,76,49,65,44,72,79,68,97,64,67,94,69,66,72,93,73,68,82,85,74,84,76,132

InterPro domains:
  IPR014905 HIRAN domain [PF08797] (6-58)

Radius of gyration: 17.03 Å; Cα contacts (8 Å, |Δi|>4): 103; chains: 1; bounding box: 25×57×35 Å

Secondary structure (DSSP, 8-state):
-------PPPTT-EEEEEE-TT-SS-TT-EEEESSTT--SEEEE--HHHHHHHHHH-TT--EEEE-PPPTTGGG-----------